Protein AF-A0A2N3HY77-F1 (afdb_monomer_lite)

Organism: NCBI:txid1940526

Foldseek 3Di:
DEKEWEDDPPDIWIWDDDPPDIDGDDPVVVVVVCVVPVDYDDYHYYYDQDPVNVVVVVVVSVVSSVVSVVVVPDD

Radius of gyration: 13.36 Å; chains: 1; bounding box: 45×20×30 Å

Sequence (75 aa):
MKLIFNKENDNISIQLIKGTTTIDFTYVDMIKELLTDPKIEDSTFEGDISDEEKDRINEMLKKVQDSIVVDDIEE

Secondary structure (DSSP, 8-state):
-EEEEEEETTEEEEEEEETTEEEE--HHHHHHHHHH---PPPPEEEES--HHHHHHHHHHHHHHHHHHHGGG---

pLDDT: mean 84.19, std 11.22, range [38.38, 92.88]

Structure (mmCIF, N/CA/C/O backbone):
data_AF-A0A2N3HY77-F1
#
_entry.id   AF-A0A2N3HY77-F1
#
loop_
_atom_site.group_PDB
_atom_site.id
_atom_site.type_symbol
_atom_site.label_atom_id
_atom_site.label_alt_id
_atom_site.label_comp_id
_atom_site.label_asym_id
_atom_site.label_entity_id
_atom_site.label_seq_id
_atom_site.pdbx_PDB_ins_code
_atom_site.Cartn_x
_atom_site.Cartn_y
_atom_site.Cartn_z
_atom_site.occupancy
_atom_site.B_iso_or_equiv
_atom_site.auth_seq_id
_atom_site.auth_comp_id
_atom_site.auth_asym_id
_atom_site.auth_atom_id
_atom_site.pdbx_PDB_model_num
ATOM 1 N N . MET A 1 1 ? 5.846 3.034 -7.978 1.00 85.56 1 MET A N 1
ATOM 2 C CA . MET A 1 1 ? 4.402 2.674 -7.865 1.00 85.56 1 MET A CA 1
ATOM 3 C C . MET A 1 1 ? 3.747 3.439 -6.719 1.00 85.56 1 MET A C 1
ATOM 5 O O . MET A 1 1 ? 4.469 3.815 -5.804 1.00 85.56 1 MET A O 1
ATOM 9 N N . LYS A 1 2 ? 2.418 3.629 -6.715 1.00 89.00 2 LYS A N 1
ATOM 10 C CA . LYS A 1 2 ? 1.706 4.359 -5.646 1.00 89.00 2 LYS A CA 1
ATOM 11 C C . LYS A 1 2 ? 0.512 3.573 -5.102 1.00 89.00 2 LYS A C 1
ATOM 13 O O . LYS A 1 2 ? -0.240 2.995 -5.882 1.00 89.00 2 LYS A O 1
ATOM 18 N N . LEU A 1 3 ? 0.326 3.575 -3.782 1.00 90.62 3 LEU A N 1
ATOM 19 C CA . LEU A 1 3 ? -0.802 2.924 -3.110 1.00 90.62 3 LEU A CA 1
ATOM 20 C C . LEU A 1 3 ? -1.832 3.962 -2.654 1.00 90.62 3 LEU A C 1
ATOM 22 O O . LEU A 1 3 ? -1.476 5.031 -2.150 1.00 90.62 3 LEU A O 1
ATOM 26 N N . ILE A 1 4 ? -3.109 3.637 -2.832 1.00 91.94 4 ILE A N 1
ATOM 27 C CA . ILE A 1 4 ? -4.236 4.388 -2.282 1.00 91.94 4 ILE A CA 1
ATOM 28 C C . ILE A 1 4 ? -4.910 3.501 -1.249 1.00 91.94 4 ILE A C 1
ATOM 30 O O . ILE A 1 4 ? -5.351 2.402 -1.574 1.00 91.94 4 ILE A O 1
ATOM 34 N N . PHE A 1 5 ? -4.985 3.985 -0.018 1.00 91.94 5 PHE A N 1
ATOM 35 C CA . PHE A 1 5 ? -5.703 3.348 1.072 1.00 91.94 5 PHE A CA 1
ATOM 36 C C . PHE A 1 5 ? -7.015 4.093 1.266 1.00 91.94 5 PHE A C 1
ATOM 38 O O . PHE A 1 5 ? -6.997 5.298 1.506 1.00 91.94 5 PHE A O 1
ATOM 45 N N . ASN A 1 6 ? -8.134 3.384 1.192 1.00 92.12 6 ASN A N 1
ATOM 46 C CA . ASN A 1 6 ? -9.443 3.919 1.529 1.00 92.12 6 ASN A CA 1
ATOM 47 C C . ASN A 1 6 ? -10.023 3.114 2.695 1.00 92.12 6 ASN A C 1
ATOM 49 O O . ASN A 1 6 ? -9.989 1.880 2.690 1.00 92.12 6 ASN A O 1
ATOM 53 N N . LYS A 1 7 ? -10.540 3.819 3.701 1.00 91.69 7 LYS A N 1
ATOM 54 C CA . LYS A 1 7 ? -11.256 3.221 4.822 1.00 91.69 7 LYS A CA 1
ATOM 55 C C . LYS A 1 7 ? -12.650 3.814 4.942 1.00 91.69 7 LYS A C 1
ATOM 57 O O . LYS A 1 7 ? -12.816 5.006 5.194 1.00 91.69 7 LYS A O 1
ATOM 62 N N . GLU A 1 8 ? -13.643 2.940 4.853 1.00 90.38 8 GLU A N 1
ATOM 63 C CA . GLU A 1 8 ? -15.047 3.255 5.090 1.00 90.38 8 GLU A CA 1
ATOM 64 C C . GLU A 1 8 ? -15.547 2.406 6.265 1.00 90.38 8 GLU A C 1
ATOM 66 O O . GLU A 1 8 ? -15.850 1.216 6.120 1.00 90.38 8 GLU A O 1
ATOM 71 N N . ASN A 1 9 ? -15.642 3.019 7.449 1.00 86.19 9 ASN A N 1
ATOM 72 C CA . ASN A 1 9 ? -15.914 2.329 8.717 1.00 86.19 9 ASN A CA 1
ATOM 73 C C . ASN A 1 9 ? -14.866 1.230 9.006 1.00 86.19 9 ASN A C 1
ATOM 75 O O . ASN A 1 9 ? -13.689 1.536 9.188 1.00 86.19 9 ASN A O 1
ATOM 79 N N . ASP A 1 10 ? -15.283 -0.040 9.027 1.00 84.06 10 ASP A N 1
ATOM 80 C CA . ASP A 1 10 ? -14.419 -1.211 9.235 1.00 84.06 10 ASP A CA 1
ATOM 81 C C . ASP A 1 10 ? -13.932 -1.850 7.919 1.00 84.06 10 ASP A C 1
ATOM 83 O O . ASP A 1 10 ? -13.204 -2.843 7.942 1.00 84.06 10 ASP A O 1
ATOM 87 N N . ASN A 1 11 ? -14.323 -1.306 6.760 1.00 87.44 11 ASN A N 1
ATOM 88 C CA . ASN A 1 11 ? -13.890 -1.815 5.462 1.00 87.44 11 ASN A CA 1
ATOM 89 C C . ASN A 1 11 ? -12.677 -1.033 4.966 1.00 87.44 11 ASN A C 1
ATOM 91 O O . ASN A 1 11 ? -12.747 0.180 4.783 1.00 87.44 11 ASN A O 1
ATOM 95 N N . ILE A 1 12 ? -11.582 -1.746 4.706 1.00 87.62 12 ILE A N 1
ATOM 96 C CA . ILE A 1 12 ? -10.371 -1.185 4.106 1.00 87.62 12 ILE A CA 1
ATOM 97 C C . ILE A 1 12 ? -10.258 -1.721 2.683 1.00 87.62 12 ILE A C 1
ATOM 99 O O . ILE A 1 12 ? -10.229 -2.935 2.472 1.00 87.62 12 ILE A O 1
ATOM 103 N N . SER A 1 13 ? -10.172 -0.816 1.714 1.00 90.81 13 SER A N 1
ATOM 104 C CA . SER A 1 13 ? -9.827 -1.132 0.332 1.00 90.81 13 SER A CA 1
ATOM 105 C C . SER A 1 13 ? -8.502 -0.472 -0.029 1.00 90.81 13 SER A C 1
ATOM 107 O O . SER A 1 13 ? -8.146 0.596 0.472 1.00 90.81 13 SER A O 1
ATOM 109 N N . ILE A 1 14 ? -7.723 -1.158 -0.861 1.00 92.06 14 ILE A N 1
ATOM 110 C CA . ILE A 1 14 ? -6.417 -0.679 -1.299 1.00 92.06 14 ILE A CA 1
ATOM 111 C C . ILE A 1 14 ? -6.393 -0.753 -2.819 1.00 92.06 14 ILE A C 1
ATOM 113 O O . ILE A 1 14 ? -6.804 -1.757 -3.406 1.00 92.06 14 ILE A O 1
ATOM 117 N N . GLN A 1 15 ? -5.896 0.301 -3.451 1.00 92.69 15 GLN A N 1
ATOM 118 C CA . GLN A 1 15 ? -5.685 0.354 -4.891 1.00 92.69 15 GLN A CA 1
ATOM 119 C C . GLN A 1 15 ? -4.216 0.623 -5.194 1.00 92.69 15 GLN A C 1
ATOM 121 O O . GLN A 1 15 ? -3.538 1.369 -4.486 1.00 92.69 15 GLN A O 1
ATOM 126 N N . LEU A 1 16 ? -3.725 0.007 -6.264 1.00 89.94 16 LEU A N 1
ATOM 127 C CA . LEU A 1 16 ? -2.374 0.190 -6.770 1.00 89.94 16 LEU A CA 1
ATOM 128 C C . LEU A 1 16 ? -2.432 1.002 -8.065 1.00 89.94 16 LEU A C 1
ATOM 130 O O . LEU A 1 16 ? -3.091 0.607 -9.027 1.00 89.94 16 LEU A O 1
ATOM 134 N N . ILE A 1 17 ? -1.707 2.117 -8.102 1.00 87.44 17 ILE A N 1
ATOM 135 C CA . ILE A 1 17 ? -1.465 2.879 -9.324 1.00 87.44 17 ILE A CA 1
ATOM 136 C C . ILE A 1 17 ? -0.117 2.458 -9.904 1.00 87.44 17 ILE A C 1
ATOM 138 O O . ILE A 1 17 ? 0.946 2.659 -9.300 1.00 87.44 17 ILE A O 1
ATOM 142 N N . LYS A 1 18 ? -0.177 1.917 -11.123 1.00 81.50 18 LYS A N 1
ATOM 143 C CA . LYS A 1 18 ? 0.974 1.571 -11.955 1.00 81.50 18 LYS A CA 1
ATOM 144 C C . LYS A 1 18 ? 0.929 2.398 -13.238 1.00 81.50 18 LYS A C 1
ATOM 146 O O . LYS A 1 18 ? 0.144 2.125 -14.148 1.00 81.50 18 LYS A O 1
ATOM 151 N N . GLY A 1 19 ? 1.781 3.418 -13.324 1.00 78.38 19 GLY A N 1
ATOM 152 C CA . GLY A 1 19 ? 1.795 4.339 -14.462 1.00 78.38 19 GLY A CA 1
ATOM 153 C C . GLY A 1 19 ? 0.463 5.084 -14.589 1.00 78.38 19 GLY A C 1
ATOM 154 O O . GLY A 1 19 ? 0.141 5.914 -13.748 1.00 78.38 19 GLY A O 1
ATOM 155 N N . THR A 1 20 ? -0.315 4.782 -15.632 1.00 82.12 20 THR A N 1
ATOM 156 C CA . THR A 1 20 ? -1.635 5.390 -15.895 1.00 82.12 20 THR A CA 1
ATOM 157 C C . THR A 1 20 ? -2.819 4.503 -15.506 1.00 82.12 20 THR A C 1
ATOM 159 O O . THR A 1 20 ? -3.964 4.895 -15.727 1.00 82.12 20 THR A O 1
ATOM 162 N N . THR A 1 21 ? -2.569 3.301 -14.976 1.00 84.25 21 THR A N 1
ATOM 163 C CA . THR A 1 21 ? -3.624 2.336 -14.633 1.00 84.25 21 THR A CA 1
ATOM 164 C C . THR A 1 21 ? -3.766 2.215 -13.122 1.00 84.25 21 THR A C 1
ATOM 166 O O . THR A 1 21 ? -2.775 2.015 -12.420 1.00 84.25 21 THR A O 1
ATOM 169 N N . THR A 1 22 ? -5.006 2.287 -12.645 1.00 87.94 22 THR A N 1
ATOM 170 C CA . THR A 1 22 ? -5.386 1.964 -11.266 1.00 87.94 22 THR A CA 1
ATOM 171 C C . THR A 1 22 ? -6.008 0.576 -11.248 1.00 87.94 22 THR A C 1
ATOM 173 O O . THR A 1 22 ? -6.933 0.311 -12.017 1.00 87.94 22 THR A O 1
ATOM 176 N N . ILE A 1 23 ? -5.500 -0.304 -10.391 1.00 88.56 23 ILE A N 1
ATOM 177 C CA . ILE A 1 23 ? -6.016 -1.663 -10.203 1.00 88.56 23 ILE A CA 1
ATOM 178 C C . ILE A 1 23 ? -6.284 -1.937 -8.725 1.00 88.56 23 ILE A C 1
ATOM 180 O O . ILE A 1 23 ? -5.719 -1.274 -7.851 1.00 88.56 23 ILE A O 1
ATOM 184 N N . ASP A 1 24 ? -7.114 -2.939 -8.450 1.00 90.62 24 ASP A N 1
ATOM 185 C CA . ASP A 1 24 ? -7.285 -3.444 -7.092 1.00 90.62 24 ASP A CA 1
ATOM 186 C C . ASP A 1 24 ? -5.966 -4.023 -6.584 1.00 90.62 24 ASP A C 1
ATOM 188 O O . ASP A 1 24 ? -5.241 -4.724 -7.298 1.00 90.62 24 ASP A O 1
ATOM 192 N N . PHE A 1 25 ? -5.639 -3.705 -5.337 1.00 88.50 25 PHE A N 1
ATOM 193 C CA . PHE A 1 25 ? -4.398 -4.155 -4.740 1.00 88.50 25 PHE A CA 1
ATOM 194 C C . PHE A 1 25 ? -4.402 -5.668 -4.519 1.00 88.50 25 PHE A C 1
ATOM 196 O O . PHE A 1 25 ? -5.284 -6.228 -3.866 1.00 88.50 25 PHE A O 1
ATOM 203 N N . THR A 1 26 ? -3.325 -6.312 -4.962 1.00 88.81 26 THR A N 1
ATOM 204 C CA . THR A 1 26 ? -2.943 -7.643 -4.499 1.00 88.81 26 THR A CA 1
ATOM 205 C C . THR A 1 26 ? -1.486 -7.613 -4.051 1.00 88.81 26 THR A C 1
ATOM 207 O O . THR A 1 26 ? -0.640 -6.965 -4.671 1.00 88.81 26 THR A O 1
ATOM 210 N N . TYR A 1 27 ? -1.161 -8.348 -2.986 1.00 84.56 27 TYR A N 1
ATOM 211 C CA . TYR A 1 27 ? 0.228 -8.472 -2.532 1.00 84.56 27 TYR A CA 1
ATOM 212 C C . TYR A 1 27 ? 1.124 -9.092 -3.617 1.00 84.56 27 TYR A C 1
ATOM 214 O O . TYR A 1 27 ? 2.301 -8.758 -3.707 1.00 84.56 27 TYR A O 1
ATOM 222 N N . VAL A 1 28 ? 0.567 -9.967 -4.464 1.00 87.50 28 VAL A N 1
ATOM 223 C CA . VAL A 1 28 ? 1.282 -10.586 -5.586 1.00 87.50 28 VAL A CA 1
ATOM 224 C C . VAL A 1 28 ? 1.718 -9.526 -6.593 1.00 87.50 28 VAL A C 1
ATOM 226 O O . VAL A 1 28 ? 2.871 -9.534 -7.017 1.00 87.50 28 VAL A O 1
ATOM 229 N N . ASP A 1 29 ? 0.823 -8.615 -6.970 1.00 86.06 29 ASP A N 1
ATOM 230 C CA . ASP A 1 29 ? 1.155 -7.574 -7.940 1.00 86.06 29 ASP A CA 1
ATOM 231 C C . ASP A 1 29 ? 2.076 -6.519 -7.333 1.00 86.06 29 ASP A C 1
ATOM 233 O O . ASP A 1 29 ? 3.026 -6.112 -7.992 1.00 86.06 29 ASP A O 1
ATOM 237 N N . MET A 1 30 ? 1.908 -6.181 -6.049 1.00 85.75 30 MET A N 1
ATOM 238 C CA . MET A 1 30 ? 2.859 -5.325 -5.332 1.00 85.75 30 MET A CA 1
ATOM 239 C C . MET A 1 30 ? 4.284 -5.896 -5.376 1.00 85.75 30 MET A C 1
ATOM 241 O O . MET A 1 30 ? 5.219 -5.177 -5.712 1.00 85.75 30 MET A O 1
ATOM 245 N N . ILE A 1 31 ? 4.459 -7.188 -5.078 1.00 86.00 31 ILE A N 1
ATOM 246 C CA . ILE A 1 31 ? 5.779 -7.837 -5.111 1.00 86.00 31 ILE A CA 1
ATOM 247 C C . ILE A 1 31 ? 6.351 -7.837 -6.535 1.00 86.00 31 ILE A C 1
ATOM 249 O O . ILE A 1 31 ? 7.522 -7.519 -6.715 1.00 86.00 31 ILE A O 1
ATOM 253 N N . LYS A 1 32 ? 5.545 -8.148 -7.560 1.00 85.50 32 LYS A N 1
ATOM 254 C CA . LYS A 1 32 ? 6.003 -8.098 -8.963 1.00 85.50 32 LYS A CA 1
ATOM 255 C C . LYS A 1 32 ? 6.470 -6.701 -9.372 1.00 85.50 32 LYS A C 1
ATOM 257 O O . LYS A 1 32 ? 7.485 -6.584 -10.057 1.00 85.50 32 LYS A O 1
ATOM 262 N N . GLU A 1 33 ? 5.733 -5.663 -8.973 1.00 84.00 33 GLU A N 1
ATOM 263 C CA . GLU A 1 33 ? 6.124 -4.280 -9.246 1.00 84.00 33 GLU A CA 1
ATOM 264 C C . GLU A 1 33 ? 7.424 -3.932 -8.542 1.00 84.00 33 GLU A C 1
ATOM 266 O O . GLU A 1 33 ? 8.323 -3.404 -9.181 1.00 84.00 33 GLU A O 1
ATOM 271 N N . LEU A 1 34 ? 7.563 -4.305 -7.274 1.00 84.25 34 LEU A N 1
ATOM 272 C CA . LEU A 1 34 ? 8.772 -4.064 -6.494 1.00 84.25 34 LEU A CA 1
ATOM 273 C C . LEU A 1 34 ? 10.016 -4.752 -7.059 1.00 84.25 34 LEU A C 1
ATOM 275 O O . LEU A 1 34 ? 11.098 -4.180 -7.001 1.00 84.25 34 LEU A O 1
ATOM 279 N N . LEU A 1 35 ? 9.866 -5.944 -7.641 1.00 82.88 35 LEU A N 1
ATOM 280 C CA . LEU A 1 35 ? 10.952 -6.629 -8.352 1.00 82.88 35 LEU A CA 1
ATOM 281 C C . LEU A 1 35 ? 11.336 -5.939 -9.672 1.00 82.88 35 LEU A C 1
ATOM 283 O O . LEU A 1 35 ? 12.423 -6.173 -10.190 1.00 82.88 35 LEU A O 1
ATOM 287 N N . THR A 1 36 ? 10.439 -5.133 -10.247 1.00 83.75 36 THR A N 1
ATOM 288 C CA . THR A 1 36 ? 10.665 -4.434 -11.523 1.00 83.75 36 THR A CA 1
ATOM 289 C C . THR A 1 36 ? 11.167 -3.004 -11.307 1.00 83.75 36 THR A C 1
ATOM 291 O O . THR A 1 36 ? 12.070 -2.548 -12.003 1.00 83.75 36 THR A O 1
ATOM 294 N N . ASP A 1 37 ? 10.569 -2.292 -10.355 1.00 82.19 37 ASP A N 1
ATOM 295 C CA . ASP A 1 37 ? 10.924 -0.949 -9.911 1.00 82.19 37 ASP A CA 1
ATOM 296 C C . ASP A 1 37 ? 10.714 -0.876 -8.385 1.00 82.19 37 ASP A C 1
ATOM 298 O O . ASP A 1 37 ? 9.576 -0.728 -7.923 1.00 82.19 37 ASP A O 1
ATOM 302 N N . PRO A 1 38 ? 11.785 -0.972 -7.578 1.00 78.06 38 PRO A N 1
ATOM 303 C CA . PRO A 1 38 ? 11.714 -1.103 -6.118 1.00 78.06 38 PRO A CA 1
ATOM 304 C C . PRO A 1 38 ? 11.326 0.200 -5.394 1.00 78.06 38 PRO A C 1
ATOM 306 O O . PRO A 1 38 ? 11.658 0.413 -4.227 1.00 78.06 38 PRO A O 1
ATOM 309 N N . LYS A 1 39 ? 10.624 1.109 -6.076 1.00 82.25 39 LYS A N 1
ATOM 310 C CA . LYS A 1 39 ? 10.235 2.422 -5.563 1.00 82.25 39 LYS A CA 1
ATOM 311 C C . LYS A 1 39 ? 8.755 2.464 -5.214 1.00 82.25 39 LYS A C 1
ATOM 313 O O . LYS A 1 39 ? 7.876 2.405 -6.082 1.00 82.25 39 LYS A O 1
ATOM 318 N N . ILE A 1 40 ? 8.492 2.651 -3.926 1.00 84.12 40 ILE A N 1
ATOM 319 C CA . ILE A 1 40 ? 7.173 3.002 -3.405 1.00 84.12 40 ILE A CA 1
ATOM 320 C C . ILE A 1 40 ? 7.115 4.528 -3.300 1.00 84.12 40 ILE A C 1
ATOM 322 O O . ILE A 1 40 ? 7.936 5.144 -2.630 1.00 84.12 40 ILE A O 1
ATOM 326 N N . GLU A 1 41 ? 6.183 5.145 -4.016 1.00 84.81 41 GLU A N 1
ATOM 327 C CA . GLU A 1 41 ? 5.902 6.578 -3.921 1.00 84.81 41 GLU A CA 1
ATOM 328 C C . GLU A 1 41 ? 5.014 6.880 -2.708 1.00 84.81 41 GLU A C 1
ATOM 330 O O . GLU A 1 41 ? 4.369 5.985 -2.150 1.00 84.81 41 GLU A O 1
ATOM 335 N N . ASP A 1 42 ? 4.928 8.160 -2.340 1.00 84.12 42 ASP A N 1
ATOM 336 C CA . ASP A 1 42 ? 4.066 8.618 -1.252 1.00 84.12 42 ASP A CA 1
ATOM 337 C C . ASP A 1 42 ? 2.616 8.167 -1.469 1.00 84.12 42 ASP A C 1
ATOM 339 O O . ASP A 1 42 ? 1.956 8.499 -2.465 1.00 84.12 42 ASP A O 1
ATOM 343 N N . SER A 1 43 ? 2.118 7.391 -0.509 1.00 87.81 43 SER A N 1
ATOM 344 C CA . SER A 1 43 ? 0.776 6.820 -0.557 1.00 87.81 43 SER A CA 1
ATOM 345 C C . SER A 1 43 ? -0.292 7.873 -0.282 1.00 87.81 43 SER A C 1
ATOM 347 O O . SER A 1 43 ? -0.052 8.903 0.347 1.00 87.81 43 SER A O 1
ATOM 349 N N . THR A 1 44 ? -1.496 7.634 -0.791 1.00 91.44 44 THR A N 1
ATOM 350 C CA . THR A 1 44 ? -2.658 8.495 -0.544 1.00 91.44 44 THR A CA 1
ATOM 351 C C . THR A 1 44 ? -3.638 7.785 0.373 1.00 91.44 44 THR A C 1
ATOM 353 O O . THR A 1 44 ? -3.854 6.584 0.246 1.00 91.44 44 THR A O 1
ATOM 356 N N . PHE A 1 45 ? -4.202 8.539 1.309 1.00 91.94 45 PHE A N 1
ATOM 357 C CA . PHE A 1 45 ? -5.139 8.050 2.309 1.00 91.94 45 PHE A CA 1
ATOM 358 C C . PHE A 1 45 ? -6.471 8.773 2.118 1.00 91.94 45 PHE A C 1
ATOM 360 O O . PHE A 1 45 ? -6.507 10.004 2.129 1.00 91.94 45 PHE A O 1
ATOM 367 N N . GLU A 1 46 ? -7.543 8.010 1.941 1.00 91.25 46 GLU A N 1
ATOM 368 C CA . GLU A 1 46 ? -8.912 8.481 1.740 1.00 91.25 46 GLU A CA 1
ATOM 369 C C . GLU A 1 46 ? -9.840 7.894 2.818 1.00 91.25 46 GLU A C 1
ATOM 371 O O . GLU A 1 46 ? -9.580 6.821 3.367 1.00 91.25 46 GLU A O 1
ATOM 376 N N . GLY A 1 47 ? -10.925 8.606 3.131 1.00 88.19 47 GLY A N 1
ATOM 377 C CA . GLY A 1 47 ? -11.899 8.179 4.140 1.00 88.19 47 GLY A CA 1
ATOM 378 C C . GLY A 1 47 ? -11.419 8.344 5.587 1.00 88.19 47 GLY A C 1
ATOM 379 O O . GLY A 1 47 ? -10.605 9.218 5.899 1.00 88.19 47 GLY A O 1
ATOM 380 N N . ASP A 1 48 ? -11.938 7.501 6.481 1.00 90.44 48 ASP A N 1
ATOM 381 C CA . ASP A 1 48 ? -11.788 7.619 7.941 1.00 90.44 48 ASP A CA 1
ATOM 382 C C . ASP A 1 48 ? -10.519 6.920 8.469 1.00 90.44 48 ASP A C 1
ATOM 384 O O . ASP A 1 48 ? -10.550 6.145 9.431 1.00 90.44 48 ASP A O 1
ATOM 388 N N . ILE A 1 49 ? -9.379 7.177 7.821 1.00 90.38 49 ILE A N 1
ATOM 389 C CA . ILE A 1 49 ? -8.069 6.675 8.258 1.00 90.38 49 ILE A CA 1
ATOM 390 C C . ILE A 1 49 ? -7.497 7.632 9.306 1.00 90.38 49 ILE A C 1
ATOM 392 O O . ILE 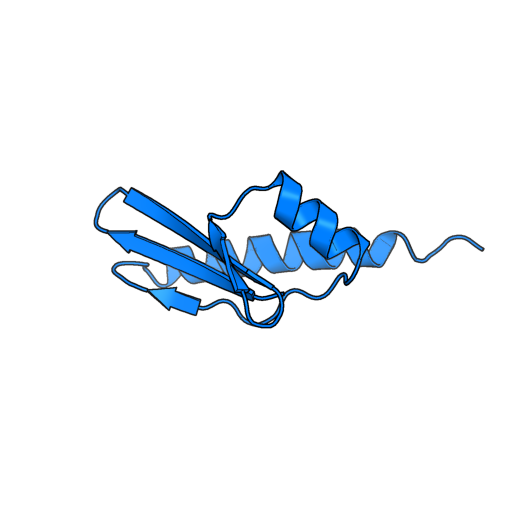A 1 49 ? -7.193 8.794 9.013 1.00 90.38 49 ILE A O 1
ATOM 396 N N . SER A 1 50 ? -7.326 7.132 10.529 1.00 91.00 50 SER A N 1
ATOM 397 C CA . SER A 1 50 ? -6.726 7.898 11.623 1.00 91.00 50 SER A CA 1
ATOM 398 C C . SER A 1 50 ? -5.233 8.142 11.398 1.00 91.00 50 SER A C 1
ATOM 400 O O . SER A 1 50 ? -4.566 7.416 10.661 1.00 91.00 50 SER A O 1
ATOM 402 N N . ASP A 1 51 ? -4.677 9.156 12.056 1.00 91.19 51 ASP A N 1
ATOM 403 C CA . ASP A 1 51 ? -3.252 9.474 11.915 1.00 91.19 51 ASP A CA 1
ATOM 404 C C . ASP A 1 51 ? -2.350 8.352 12.456 1.00 91.19 51 ASP A C 1
ATOM 406 O O . ASP A 1 51 ? -1.337 8.038 11.840 1.00 91.19 51 ASP A O 1
ATOM 410 N N . GLU A 1 52 ? -2.772 7.649 13.514 1.00 92.38 52 GLU A N 1
ATOM 411 C CA . GLU A 1 52 ? -2.060 6.462 14.011 1.00 92.38 52 GLU A CA 1
ATOM 412 C C . GLU A 1 52 ? -2.026 5.331 12.967 1.00 92.38 52 GLU A C 1
ATOM 414 O O . GLU A 1 52 ? -1.013 4.647 12.808 1.00 92.38 52 GLU A O 1
ATOM 419 N N . GLU A 1 53 ? -3.117 5.127 12.224 1.00 89.81 53 GLU A N 1
ATOM 420 C CA . GLU A 1 53 ? -3.154 4.149 11.132 1.00 89.81 53 GLU A CA 1
ATOM 421 C C . GLU A 1 53 ? -2.239 4.561 9.978 1.00 89.81 53 GLU A C 1
ATOM 423 O O . GLU A 1 53 ? -1.499 3.718 9.468 1.00 89.81 53 GLU A O 1
ATOM 428 N N . LYS A 1 54 ? -2.235 5.847 9.601 1.00 91.62 54 LYS A N 1
ATOM 429 C CA . LYS A 1 54 ? -1.315 6.372 8.577 1.00 91.62 54 LYS A CA 1
ATOM 430 C C . LYS A 1 54 ? 0.137 6.147 8.981 1.00 91.62 54 LYS A C 1
ATOM 432 O O . LYS A 1 54 ? 0.916 5.657 8.166 1.00 91.62 54 LYS A O 1
ATOM 437 N N . ASP A 1 55 ? 0.491 6.440 10.232 1.00 92.88 55 ASP A N 1
ATOM 438 C CA . ASP A 1 55 ? 1.847 6.252 10.752 1.00 92.88 55 ASP A CA 1
ATOM 439 C C . ASP A 1 55 ? 2.280 4.783 10.676 1.00 92.88 55 ASP A C 1
ATOM 441 O O . ASP A 1 55 ? 3.360 4.478 10.163 1.00 92.88 55 ASP A O 1
ATOM 445 N N . ARG A 1 56 ? 1.410 3.855 11.097 1.00 91.75 56 ARG A N 1
ATOM 446 C CA . ARG A 1 56 ? 1.679 2.410 11.012 1.00 91.75 56 ARG A CA 1
ATOM 447 C C . ARG A 1 56 ? 1.814 1.921 9.570 1.00 91.75 56 ARG A C 1
ATOM 449 O O . ARG A 1 56 ? 2.686 1.099 9.286 1.00 91.75 56 ARG A O 1
ATOM 456 N N . ILE A 1 57 ? 0.971 2.409 8.658 1.00 90.69 57 ILE A N 1
ATOM 457 C CA . ILE A 1 57 ? 1.040 2.055 7.233 1.00 90.69 57 ILE A CA 1
ATOM 458 C C . ILE A 1 57 ? 2.344 2.579 6.624 1.00 90.69 57 ILE A C 1
ATOM 460 O O . ILE A 1 57 ? 3.048 1.828 5.951 1.00 90.69 57 ILE A O 1
ATOM 464 N N . ASN A 1 58 ? 2.717 3.825 6.911 1.00 90.06 58 ASN A N 1
ATOM 465 C CA . ASN A 1 58 ? 3.973 4.404 6.438 1.00 90.06 58 ASN A CA 1
ATOM 466 C C . ASN A 1 58 ? 5.191 3.646 6.986 1.00 90.06 58 ASN A C 1
ATOM 468 O O . ASN A 1 58 ? 6.136 3.380 6.243 1.00 90.06 58 ASN A O 1
ATOM 472 N N . GLU A 1 59 ? 5.163 3.231 8.257 1.00 91.94 59 GLU A N 1
ATOM 473 C CA . GLU A 1 59 ? 6.217 2.394 8.840 1.00 91.94 59 GLU A CA 1
ATOM 474 C C . GLU A 1 59 ? 6.321 1.035 8.128 1.00 91.94 59 GLU A C 1
ATOM 476 O O . GLU A 1 59 ? 7.425 0.573 7.827 1.00 91.94 59 GLU A O 1
ATOM 481 N N . MET A 1 60 ? 5.184 0.403 7.818 1.00 89.81 60 MET A N 1
ATOM 482 C CA . MET A 1 60 ? 5.144 -0.849 7.060 1.00 89.81 60 MET A CA 1
ATOM 483 C C . MET A 1 60 ? 5.749 -0.677 5.662 1.00 89.81 60 MET A C 1
ATOM 485 O O . MET A 1 60 ? 6.610 -1.466 5.276 1.00 89.81 60 MET A O 1
ATOM 489 N N . LEU A 1 61 ? 5.335 0.349 4.913 1.00 87.94 61 LEU A N 1
ATOM 490 C CA . LEU A 1 61 ? 5.838 0.606 3.560 1.00 87.94 61 LEU A CA 1
ATOM 491 C C . LEU A 1 61 ? 7.338 0.886 3.556 1.00 87.94 61 LEU A C 1
ATOM 493 O O . LEU A 1 61 ? 8.058 0.352 2.714 1.00 87.94 61 LEU A O 1
ATOM 497 N N . LYS A 1 62 ? 7.820 1.642 4.546 1.00 87.75 62 LYS A N 1
ATOM 498 C CA . LYS A 1 62 ? 9.249 1.881 4.726 1.00 87.75 62 LYS A CA 1
ATOM 499 C C . LYS A 1 62 ? 10.014 0.578 4.955 1.00 87.75 62 LYS A C 1
ATOM 501 O O . LYS A 1 62 ? 11.009 0.346 4.284 1.00 87.75 62 LYS A O 1
ATOM 506 N N . LYS A 1 63 ? 9.530 -0.307 5.834 1.00 89.00 63 LYS A N 1
ATOM 507 C CA . LYS A 1 63 ? 10.160 -1.623 6.061 1.00 89.00 63 LYS A CA 1
ATOM 508 C C . LYS A 1 63 ? 10.187 -2.483 4.801 1.00 89.00 63 LYS A C 1
ATOM 510 O O . LYS A 1 63 ? 11.177 -3.170 4.563 1.00 89.00 63 LYS A O 1
ATOM 515 N N . VAL A 1 64 ? 9.114 -2.460 4.007 1.00 86.12 64 VAL A N 1
ATOM 516 C CA . VAL A 1 64 ? 9.059 -3.173 2.722 1.00 86.12 64 VAL A CA 1
ATOM 517 C C . VAL A 1 64 ? 10.127 -2.625 1.779 1.00 86.12 64 VAL A C 1
ATOM 519 O O . VAL A 1 64 ? 10.921 -3.402 1.263 1.00 86.12 64 VAL A O 1
ATOM 522 N N . GLN A 1 65 ? 10.200 -1.304 1.615 1.00 83.69 65 GLN A N 1
ATOM 523 C CA . GLN A 1 65 ? 11.197 -0.659 0.764 1.00 83.69 65 GLN A CA 1
ATOM 524 C C . GLN A 1 65 ? 12.631 -0.939 1.235 1.00 83.69 65 GLN A C 1
ATOM 526 O O . GLN A 1 65 ? 13.468 -1.336 0.428 1.00 83.69 65 GLN A O 1
ATOM 531 N N . ASP A 1 66 ? 12.894 -0.826 2.538 1.00 85.38 66 ASP A N 1
ATOM 532 C CA . ASP A 1 66 ? 14.197 -1.135 3.133 1.00 85.38 66 ASP A CA 1
ATOM 533 C C . ASP A 1 66 ? 14.587 -2.606 2.905 1.00 85.38 66 ASP A C 1
ATOM 535 O O . ASP A 1 66 ? 15.751 -2.893 2.658 1.00 85.38 66 ASP A O 1
ATOM 539 N N . SER A 1 67 ? 13.628 -3.539 2.932 1.00 83.75 67 SER A N 1
ATOM 540 C CA . SER A 1 67 ? 13.900 -4.971 2.715 1.00 83.75 67 SER A CA 1
ATOM 541 C C . SER A 1 67 ? 14.306 -5.2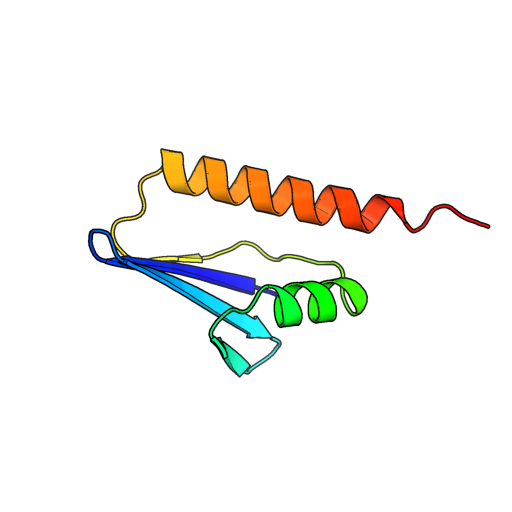99 1.277 1.00 83.75 67 SER A C 1
ATOM 543 O O . SER A 1 67 ? 14.970 -6.302 1.054 1.00 83.75 67 SER A O 1
ATOM 545 N N . ILE A 1 68 ? 13.908 -4.477 0.304 1.00 74.44 68 ILE A N 1
ATOM 546 C CA . ILE A 1 68 ? 14.131 -4.739 -1.128 1.00 74.44 68 ILE A CA 1
ATOM 547 C C . ILE A 1 68 ? 15.462 -4.153 -1.596 1.00 74.44 68 ILE A C 1
ATOM 549 O O . ILE A 1 68 ? 16.108 -4.713 -2.471 1.00 74.44 68 ILE A O 1
ATOM 553 N N . VAL A 1 69 ? 15.913 -3.059 -0.976 1.00 64.12 69 VAL A N 1
ATOM 554 C CA . VAL A 1 69 ? 17.219 -2.443 -1.273 1.00 64.12 69 VAL A CA 1
ATOM 555 C C . VAL A 1 69 ? 18.391 -3.310 -0.780 1.00 64.12 69 VAL A C 1
ATOM 557 O O . VAL A 1 69 ? 19.516 -3.148 -1.242 1.00 64.12 69 VAL A O 1
ATOM 560 N N . VAL A 1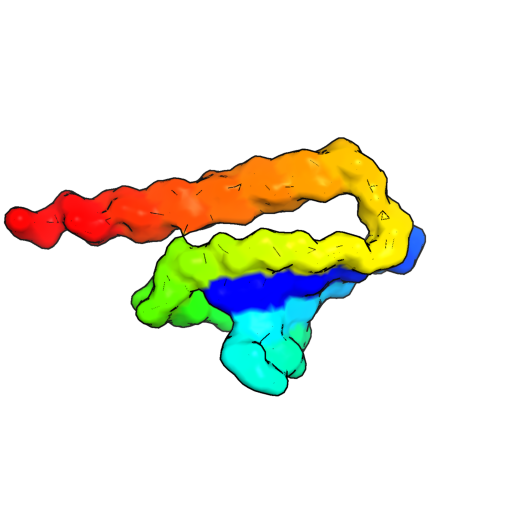 70 ? 18.153 -4.243 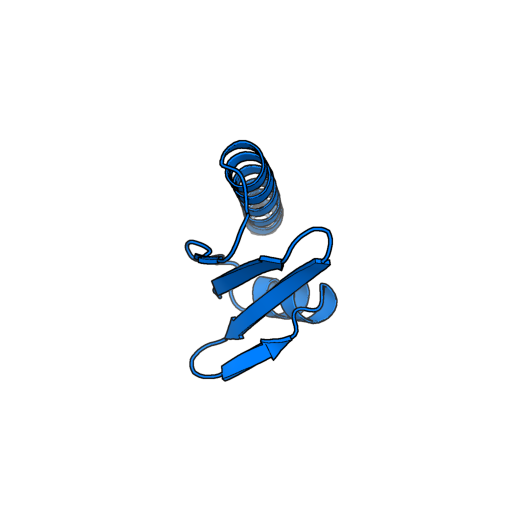0.147 1.00 57.44 70 VAL A N 1
ATOM 561 C CA . VAL A 1 70 ? 19.211 -5.082 0.739 1.00 57.44 70 VAL A CA 1
ATOM 562 C C . VAL A 1 70 ? 19.717 -6.176 -0.219 1.00 57.44 70 VAL A C 1
ATOM 564 O O . VAL A 1 70 ? 20.830 -6.656 -0.019 1.00 57.44 70 VAL A O 1
ATOM 567 N N . ASP A 1 71 ? 18.988 -6.506 -1.291 1.00 52.19 71 ASP A N 1
ATOM 568 C CA . ASP A 1 71 ? 19.391 -7.552 -2.251 1.00 52.19 71 ASP A CA 1
ATOM 569 C C . ASP A 1 71 ? 20.304 -7.059 -3.402 1.00 52.19 71 ASP A C 1
ATOM 571 O O . ASP A 1 71 ? 20.749 -7.869 -4.209 1.00 52.19 71 ASP A O 1
ATOM 575 N N . ASP A 1 72 ? 20.671 -5.769 -3.455 1.00 51.22 72 ASP A N 1
ATOM 576 C CA . ASP A 1 72 ? 21.652 -5.226 -4.425 1.00 51.22 72 ASP A CA 1
ATOM 577 C C . ASP A 1 72 ? 23.123 -5.303 -3.931 1.00 51.22 72 ASP A C 1
ATOM 579 O O . ASP A 1 72 ? 24.006 -4.621 -4.458 1.00 51.22 72 ASP A O 1
ATOM 583 N N . ILE A 1 73 ? 23.428 -6.128 -2.917 1.00 53.00 73 ILE A N 1
ATOM 584 C CA . ILE A 1 73 ? 24.808 -6.391 -2.460 1.00 53.00 73 ILE A CA 1
ATOM 585 C C . ILE A 1 73 ? 25.156 -7.878 -2.605 1.00 53.00 73 ILE A C 1
ATOM 587 O O . ILE A 1 73 ? 25.340 -8.552 -1.603 1.00 53.00 73 ILE A O 1
ATOM 591 N N . GLU A 1 74 ? 25.312 -8.371 -3.834 1.00 47.38 74 GLU A N 1
ATOM 592 C CA . GLU A 1 74 ? 26.274 -9.442 -4.157 1.00 47.38 74 GLU A CA 1
ATOM 593 C C . GLU A 1 74 ? 26.762 -9.301 -5.616 1.00 47.38 74 GLU A C 1
ATOM 595 O O . GLU A 1 74 ? 26.136 -9.811 -6.540 1.00 47.38 74 GLU A O 1
ATOM 600 N N . GLU A 1 75 ? 27.882 -8.590 -5.815 1.00 38.38 75 GLU A N 1
ATOM 601 C CA . GLU A 1 75 ? 29.086 -9.075 -6.533 1.00 38.38 75 GLU A CA 1
ATOM 602 C C . GLU A 1 75 ? 30.300 -8.160 -6.280 1.00 38.38 75 GLU A C 1
ATOM 604 O O . GLU A 1 75 ? 30.217 -6.936 -6.536 1.00 38.38 75 GLU A O 1
#

=== Feature glossary ===
Reading guide. The protein is described through the following features:

Foldseek 3Di. A 3Di character summarizes, for each residue, the relative orientation of the Cα frame of its nearest spatial neighbor. Because it encodes fold topology rather than chemistry, 3Di alignments detect remote structural similarity that sequence alignment misses.

Contact-map, Ramachandran, and PAE plots. Plot images: a contact map (which residues are close in 3D, as an N×N binary image), a Ramachandran scatter (backbone torsion angles, revealing secondary-structure composition at a glance), and — for AlphaFold structures — a PAE heatmap (pairwise prediction confidence).

Radius of gyration, Cα contacts, bounding box. Radius of gyration (Rg) is the root-mean-square distance of Cα atoms from their centroid — a single number for overall size and compactness. A globular domain of N residues has Rg ≈ 2.2·N^0.38 Å; an extended or disordered chain has a much larger Rg. The Cα contact count is the number of residue pairs whose Cα atoms are within 8 Å and are more than four positions apart in sequence — a standard proxy for tertiary packing density. The bounding box is the smallest axis-aligned box enclosing all Cα atoms.

Secondary structure (8-state, DSSP). Eight-state secondary structure (DSSP): H is the canonical α-helix, G the tighter 3₁₀-helix, I the wider π-helix; E/B are β-structure, T and S are turns and bends, and '-' is everything else. DSSP derives these from the pattern of main-chain N–H···O=C hydrogen bonds, not from the sequence.

B-factor. B-factor (Debye–Waller factor) reflects atomic displacement in the crystal lattice. It is an experimental observable (units Å²), not a prediction; low values mean the atom is pinned down, high values mean it moves or is heterogeneous across the crystal.

pLDDT. pLDDT is the predicted lDDT-Cα score: AlphaFold's confidence that the local environment of each residue (all inter-atomic distances within 15 Å) is correctly placed. It is a per-residue number between 0 and 100, with higher meaning more reliable.

Nearest PDB structures. Nearest PDB neighbors are the top structural matches found by Foldseek when searching this structure against the entire Protein Data Bank. Each hit reports a TM-score (0 to 1; >0.5 almost always implies the same fold) and an E-value. These are *structural* homologs — they may share no detectable sequence similarity.

Solvent-accessible surface area. Accessible surface area quantifies burial. A residue with SASA near zero is packed into the hydrophobic core; one with SASA >100 Å² sits on the surface. Computed here via the Shrake–Rupley numerical algorithm with a 1.4 Å probe.

Rendered structure images. Structure images are PyMOL renders from six orthogonal camera directions. Cartoon representation draws helices as coils and strands as arrows; sticks shows the backbone as bonds; surface shows the solvent-excluded envelope. Rainbow coloring maps sequence position to hue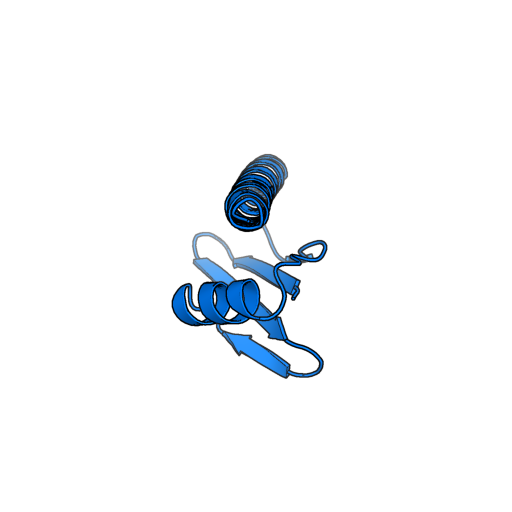 (blue→red, N→C); chain coloring assigns a distinct color per polypeptide.

Backbone torsions (φ/ψ). φ (phi) and ψ (psi) are the two rotatable backbone dihedrals per residue: φ is the C(i-1)–N–Cα–C torsion, ψ is the N–Cα–C–N(i+1) torsion, both in degrees on (−180°, 180°]. α-helical residues cluster near (−60°, −45°); β-strand residues near (−120°, +130°). A Ramachandran plot is simply a scatter of (φ, ψ) for every residue.

Predicted aligned error. Predicted Aligned Error (PAE) is an AlphaFold confidence matrix: entry (i, j) is the expected error in the position of residue j, in ångströms, when the prediction is superimposed on the true structure at residue i. Low PAE within a block of residues means that block is internally rigid and well-predicted; high PAE between two blocks means their relative placement is uncertain even if each block individually is confident.

mmCIF coordinates. Structure coordinates are given as an mmCIF _atom_site loop: one row per atom with element, residue name, chain id, sequence number, and x/y/z position in Å. Only the four main-chain atoms per residue are included here; side chains are omitted to keep the record compact.

InterPro / GO / CATH / organism. Database cross-references. InterPro integrates a dozen domain/family signature databases into unified entries with residue-range hits. GO terms attach function/process/location labels with evidence codes. CATH codes position the fold in a four-level structural taxonomy. Organism is the NCBI-taxonomy species name.

Secondary structure (3-state, P-S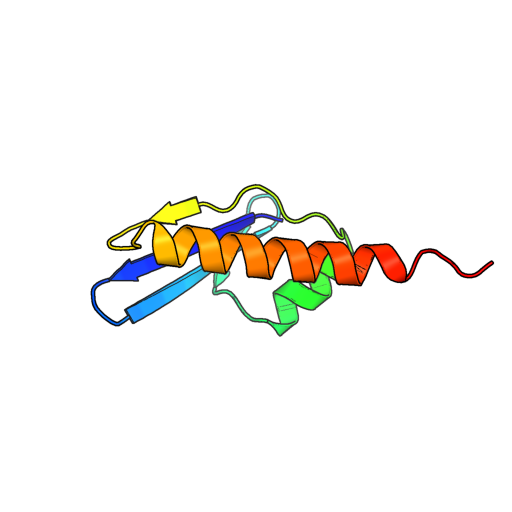EA). SS3 is a coarse helix/strand/coil call (letters a/b/c) made by the P-SEA algorithm from inter-Cα distances and dihedrals. It is less detailed than DSSP but needs only Cα positions.

Sequence. Sequence gives the chain of amino acids in standard one-letter code (A=alanine, C=cysteine, …, Y=tyrosine), read N→C. It is the only feature that is directly encoded by the gene; all structural features are derived from the folded form of this sequence.